Protein AF-A0A978V0F4-F1 (afdb_monomer)

Structure (mmCIF, N/CA/C/O backbone):
data_AF-A0A978V0F4-F1
#
_entry.id   AF-A0A978V0F4-F1
#
loop_
_atom_site.group_PDB
_atom_site.id
_atom_site.type_symbol
_atom_site.label_atom_id
_atom_site.label_alt_id
_atom_site.label_comp_id
_atom_site.label_asym_id
_atom_site.label_entity_id
_atom_site.label_seq_id
_atom_site.pdbx_PDB_ins_code
_atom_site.Cartn_x
_atom_site.Cartn_y
_atom_site.Cartn_z
_atom_site.occupancy
_atom_site.B_iso_or_equiv
_atom_site.auth_seq_id
_atom_site.auth_comp_id
_atom_site.auth_asym_id
_atom_site.auth_atom_id
_atom_site.pdbx_PDB_model_num
ATOM 1 N N . MET A 1 1 ? 3.018 12.630 -21.075 1.00 62.47 1 MET A N 1
ATOM 2 C CA . MET A 1 1 ? 4.232 11.814 -21.258 1.00 62.47 1 MET A CA 1
ATOM 3 C C . MET A 1 1 ? 5.358 12.749 -21.661 1.00 62.47 1 MET A C 1
ATOM 5 O O . MET A 1 1 ? 5.148 13.580 -22.540 1.00 62.47 1 MET A O 1
ATOM 9 N N . GLY A 1 2 ? 6.487 12.728 -20.956 1.00 83.62 2 GLY A N 1
ATOM 10 C CA . GLY A 1 2 ? 7.619 13.601 -21.291 1.00 83.62 2 GLY A CA 1
ATOM 11 C C . GLY A 1 2 ? 8.386 13.082 -22.512 1.00 83.62 2 GLY A C 1
ATOM 12 O O . GLY A 1 2 ? 8.436 11.874 -22.725 1.00 83.62 2 GLY A O 1
ATOM 13 N N . LYS A 1 3 ? 9.064 13.957 -23.273 1.00 86.50 3 LYS A N 1
ATOM 14 C CA . LYS A 1 3 ? 9.872 13.555 -24.453 1.00 86.50 3 LYS A CA 1
ATOM 15 C C . LYS A 1 3 ? 10.864 12.416 -24.159 1.00 86.50 3 LYS A C 1
ATOM 17 O O . LYS A 1 3 ? 11.136 11.586 -25.015 1.00 86.50 3 LYS A O 1
ATOM 22 N N . LYS A 1 4 ? 11.406 12.370 -22.939 1.00 89.19 4 LYS A N 1
ATOM 23 C CA . LYS A 1 4 ? 12.369 11.349 -22.494 1.00 89.19 4 LYS A CA 1
ATOM 24 C C . LYS A 1 4 ? 11.709 9.998 -22.179 1.00 89.19 4 LYS A C 1
ATOM 26 O O . LYS A 1 4 ? 12.290 8.949 -22.425 1.00 89.19 4 LYS A O 1
ATOM 31 N N . GLU A 1 5 ? 10.491 10.031 -21.649 1.00 85.62 5 GLU A N 1
ATOM 32 C CA . GLU A 1 5 ? 9.692 8.845 -21.322 1.00 85.62 5 GLU A CA 1
ATOM 33 C C . GLU A 1 5 ? 9.236 8.135 -22.601 1.00 85.62 5 GLU A C 1
ATOM 35 O O . GLU A 1 5 ? 9.368 6.922 -22.723 1.00 85.62 5 GLU A O 1
ATOM 40 N N . GLU A 1 6 ? 8.819 8.914 -23.600 1.00 88.50 6 GLU A N 1
ATOM 41 C CA . GLU A 1 6 ? 8.483 8.418 -24.935 1.00 88.50 6 GLU A CA 1
ATOM 42 C C . GLU A 1 6 ? 9.686 7.751 -25.618 1.00 88.50 6 GLU A C 1
ATOM 44 O O . GLU A 1 6 ? 9.569 6.643 -26.137 1.00 88.50 6 GLU A O 1
ATOM 49 N N . GLN A 1 7 ? 10.870 8.369 -25.542 1.00 93.44 7 GLN A N 1
ATOM 50 C CA . GLN A 1 7 ? 12.106 7.774 -26.062 1.00 93.44 7 GLN A CA 1
ATOM 51 C C . GLN A 1 7 ? 12.423 6.422 -25.412 1.00 93.44 7 GLN A C 1
ATOM 53 O O . GLN A 1 7 ? 12.800 5.481 -26.111 1.00 93.44 7 GLN A O 1
ATOM 58 N N . HIS A 1 8 ? 12.265 6.302 -24.091 1.00 90.81 8 HIS A N 1
ATOM 59 C CA . HIS A 1 8 ? 12.465 5.028 -23.399 1.00 90.81 8 HIS A CA 1
ATOM 60 C C . HIS A 1 8 ? 11.412 3.991 -23.794 1.00 90.81 8 HIS A C 1
ATOM 62 O O . HIS A 1 8 ? 11.765 2.832 -24.001 1.00 90.81 8 HIS A O 1
ATOM 68 N N . MET A 1 9 ? 10.147 4.396 -23.940 1.00 89.19 9 MET A N 1
ATOM 69 C CA . MET A 1 9 ? 9.064 3.504 -24.352 1.00 89.19 9 MET A CA 1
ATOM 70 C C . MET A 1 9 ? 9.313 2.927 -25.748 1.00 89.19 9 MET A C 1
ATOM 72 O O . MET A 1 9 ? 9.202 1.719 -25.929 1.00 89.19 9 MET A O 1
ATOM 76 N N . VAL A 1 10 ? 9.718 3.760 -26.711 1.00 93.06 10 VAL A N 1
ATOM 77 C CA . VAL A 1 10 ? 10.030 3.311 -28.077 1.00 93.06 10 VAL A CA 1
ATOM 78 C C . VAL A 1 10 ? 11.261 2.408 -28.089 1.00 93.06 10 VAL A C 1
ATOM 80 O O . VAL A 1 10 ? 11.214 1.319 -28.654 1.00 93.06 10 VAL A O 1
ATOM 83 N N . LYS A 1 11 ? 12.353 2.821 -27.434 1.00 95.38 11 LYS A N 1
ATOM 84 C CA . LYS A 1 11 ? 13.605 2.053 -27.427 1.00 95.38 11 LYS A CA 1
ATOM 85 C C . LYS A 1 11 ? 13.437 0.691 -26.750 1.00 95.38 11 LYS A C 1
ATOM 87 O O . LYS A 1 11 ? 13.795 -0.332 -27.324 1.00 95.38 11 LYS A O 1
ATOM 92 N N . ASN A 1 12 ? 12.905 0.674 -25.530 1.00 93.81 12 ASN A N 1
ATOM 93 C CA . ASN A 1 12 ? 12.767 -0.557 -24.756 1.00 93.81 12 ASN A CA 1
ATOM 94 C C . ASN A 1 12 ? 11.645 -1.436 -25.312 1.00 93.81 12 ASN A C 1
ATOM 96 O O . ASN A 1 12 ? 11.808 -2.650 -25.390 1.00 93.81 12 ASN A O 1
ATOM 100 N N . GLY A 1 13 ? 10.539 -0.823 -25.745 1.00 92.00 13 GLY A N 1
ATOM 101 C CA . GLY A 1 13 ? 9.435 -1.527 -26.390 1.00 92.00 13 GLY A CA 1
ATOM 102 C C . GLY A 1 13 ? 9.862 -2.212 -27.686 1.00 92.00 13 GLY A C 1
ATOM 103 O O . GLY A 1 13 ? 9.486 -3.359 -27.900 1.00 92.00 13 GLY A O 1
ATOM 104 N N . GLY A 1 14 ? 10.702 -1.559 -28.499 1.00 94.69 14 GLY A N 1
ATOM 105 C CA . GLY A 1 14 ? 11.286 -2.156 -29.702 1.00 94.69 14 GLY A CA 1
ATOM 106 C C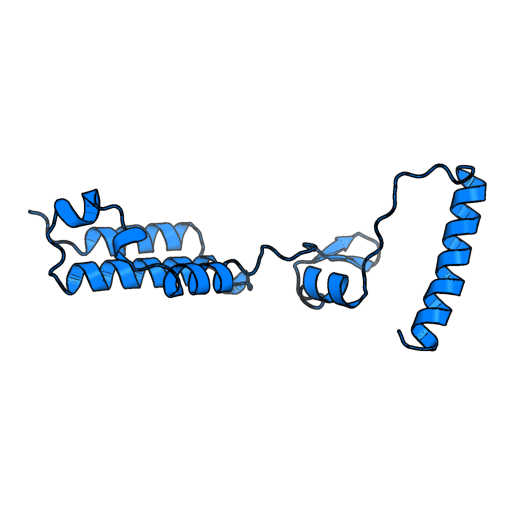 . GLY A 1 14 ? 12.102 -3.413 -29.397 1.00 94.69 14 GLY A C 1
ATOM 107 O O . GLY A 1 14 ? 11.837 -4.456 -29.983 1.00 94.69 14 GLY A O 1
ATOM 108 N N . MET A 1 15 ? 13.007 -3.350 -28.412 1.00 94.69 15 MET A N 1
ATOM 109 C CA . MET A 1 15 ? 13.820 -4.510 -28.009 1.00 94.69 15 MET A CA 1
ATOM 110 C C . MET A 1 15 ? 12.964 -5.696 -27.541 1.00 94.69 15 MET A C 1
ATOM 112 O O . MET A 1 15 ? 13.204 -6.831 -27.940 1.00 94.69 15 MET A O 1
ATOM 116 N N . VAL A 1 16 ? 11.946 -5.442 -26.711 1.00 91.44 16 VAL A N 1
ATOM 117 C CA . VAL A 1 16 ? 11.040 -6.502 -26.235 1.00 91.44 16 VAL A CA 1
ATOM 118 C C . VAL A 1 16 ? 10.234 -7.092 -27.392 1.00 91.44 16 VAL A C 1
ATOM 120 O O . VAL A 1 16 ? 10.049 -8.304 -27.459 1.00 91.44 16 VAL A O 1
ATOM 123 N N . LEU A 1 17 ? 9.759 -6.250 -28.311 1.00 92.06 17 LEU A N 1
ATOM 124 C CA . LEU A 1 17 ? 8.973 -6.696 -29.456 1.00 92.06 17 LEU A CA 1
ATOM 125 C C . LEU A 1 17 ? 9.796 -7.565 -30.416 1.00 92.06 17 LEU A C 1
ATOM 127 O O . LEU A 1 17 ? 9.302 -8.602 -30.855 1.00 92.06 17 LEU A O 1
ATOM 131 N N . GLU A 1 18 ? 11.035 -7.170 -30.715 1.00 94.19 18 GLU A N 1
ATOM 132 C CA . GLU A 1 18 ? 11.961 -7.950 -31.545 1.00 94.19 18 GLU A CA 1
ATOM 133 C C . GLU A 1 18 ? 12.189 -9.349 -30.960 1.00 94.19 18 GLU A C 1
ATOM 135 O O . GLU A 1 18 ? 12.070 -10.342 -31.680 1.00 94.19 18 GLU A O 1
ATOM 140 N N . GLU A 1 19 ? 12.414 -9.444 -29.647 1.00 93.31 19 GLU A N 1
ATOM 141 C CA . GLU A 1 19 ? 12.640 -10.724 -28.972 1.00 93.31 19 GLU A CA 1
ATOM 142 C C . GLU A 1 19 ? 11.377 -11.599 -28.906 1.00 93.31 19 GLU A C 1
ATOM 144 O O . GLU A 1 19 ? 11.433 -12.815 -29.082 1.00 93.31 19 GLU A O 1
ATOM 149 N N . LEU A 1 20 ? 10.196 -11.008 -28.706 1.00 89.88 20 LEU A N 1
ATOM 150 C CA . LEU A 1 20 ? 8.933 -11.757 -28.737 1.00 89.88 20 LEU A CA 1
ATOM 151 C C . LEU A 1 20 ? 8.638 -12.336 -30.128 1.00 89.88 20 LEU A C 1
ATOM 153 O O . LEU A 1 20 ? 8.061 -13.423 -30.252 1.00 89.88 20 LEU A O 1
ATOM 157 N N . ILE A 1 21 ? 9.021 -11.618 -31.186 1.00 91.38 21 ILE A N 1
ATOM 158 C CA . ILE A 1 21 ? 8.901 -12.106 -32.560 1.00 91.38 21 ILE A CA 1
ATOM 159 C C . ILE A 1 21 ? 9.919 -13.222 -32.812 1.00 91.38 21 ILE A C 1
ATOM 161 O O . ILE A 1 21 ? 9.525 -14.260 -33.344 1.00 91.38 21 ILE A O 1
ATOM 165 N N . SER A 1 22 ? 11.179 -13.044 -32.399 1.00 92.88 22 SER A N 1
ATOM 166 C CA . SER A 1 22 ? 12.257 -14.020 -32.621 1.00 92.88 22 SER A CA 1
ATOM 167 C C . SER A 1 22 ? 12.013 -15.351 -31.896 1.00 92.88 22 SER A C 1
ATOM 169 O O . SER A 1 22 ? 12.246 -16.416 -32.467 1.00 92.88 22 SER A O 1
ATOM 171 N N . THR A 1 23 ? 11.509 -15.303 -30.660 1.00 86.94 23 THR A N 1
ATOM 172 C CA . THR A 1 23 ? 11.339 -16.485 -29.798 1.00 86.94 23 THR A CA 1
ATOM 173 C C . THR A 1 23 ? 9.992 -17.183 -29.968 1.00 86.94 23 THR A C 1
ATOM 175 O O . THR A 1 23 ? 9.903 -18.398 -29.790 1.00 86.94 23 THR A O 1
ATOM 178 N N . GLY A 1 24 ? 8.934 -16.435 -30.298 1.00 76.94 24 GLY A N 1
ATOM 179 C CA . GLY A 1 24 ? 7.554 -16.922 -30.215 1.00 76.94 24 GLY A CA 1
ATOM 180 C C . GLY A 1 24 ? 6.663 -16.573 -31.403 1.00 76.94 24 GLY A C 1
ATOM 181 O O . GLY A 1 24 ? 5.445 -16.734 -31.304 1.00 76.94 24 GLY A O 1
ATOM 182 N N . ASN A 1 25 ? 7.214 -16.063 -32.512 1.00 83.56 25 ASN A N 1
ATOM 183 C CA . ASN A 1 25 ? 6.440 -15.537 -33.646 1.00 83.56 25 ASN A CA 1
ATOM 184 C C . ASN A 1 25 ? 5.372 -14.510 -33.215 1.00 83.56 25 ASN A C 1
ATOM 186 O O . ASN A 1 25 ? 4.282 -14.448 -33.787 1.00 83.56 25 ASN A O 1
ATOM 190 N N . GLY A 1 26 ? 5.640 -13.750 -32.149 1.00 76.56 26 GLY A N 1
ATOM 191 C CA . GLY A 1 26 ? 4.703 -12.768 -31.604 1.00 76.56 26 GLY A CA 1
ATOM 192 C C . GLY A 1 26 ? 3.472 -13.367 -30.912 1.00 76.56 26 GLY A C 1
ATOM 193 O O . GLY A 1 26 ? 2.573 -12.623 -30.523 1.00 76.56 26 GLY A O 1
ATOM 194 N N . ARG A 1 27 ? 3.405 -14.691 -30.717 1.00 84.06 27 ARG A N 1
ATOM 195 C CA . ARG A 1 27 ? 2.34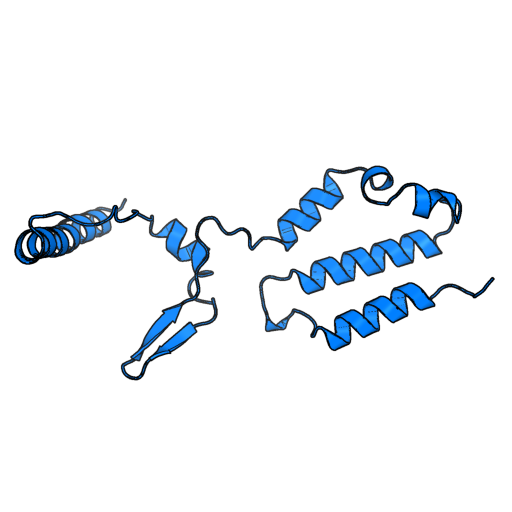1 -15.331 -29.934 1.00 84.06 27 ARG A CA 1
ATOM 196 C C . ARG A 1 27 ? 2.697 -15.279 -28.453 1.00 84.06 27 ARG A C 1
ATOM 198 O O . ARG A 1 27 ? 3.412 -16.133 -27.943 1.00 84.06 27 ARG A O 1
ATOM 205 N N . CYS A 1 28 ? 2.165 -14.278 -27.764 1.00 79.69 28 CYS A N 1
ATOM 206 C CA . CYS A 1 28 ? 2.260 -14.145 -26.316 1.00 79.69 28 CYS A CA 1
ATOM 207 C C . CYS A 1 28 ? 0.868 -13.979 -25.698 1.00 79.69 28 CYS A C 1
ATOM 209 O O . CYS A 1 28 ? -0.094 -13.599 -26.369 1.00 79.69 28 CYS A O 1
ATOM 211 N N . ASN A 1 29 ? 0.762 -14.280 -24.404 1.00 82.88 29 ASN A N 1
ATOM 212 C CA . ASN A 1 29 ? -0.418 -13.897 -23.636 1.00 82.88 29 ASN A CA 1
ATOM 213 C C . ASN A 1 29 ? -0.515 -12.364 -23.603 1.00 82.88 29 ASN A C 1
ATOM 215 O O . ASN A 1 29 ? 0.530 -11.710 -23.576 1.00 82.88 29 ASN A O 1
ATOM 219 N N . PRO A 1 30 ? -1.727 -11.779 -23.567 1.00 83.62 30 PRO A N 1
ATOM 220 C CA . PRO A 1 30 ? -1.884 -10.333 -23.474 1.00 83.62 30 PRO A CA 1
ATOM 221 C C . PRO A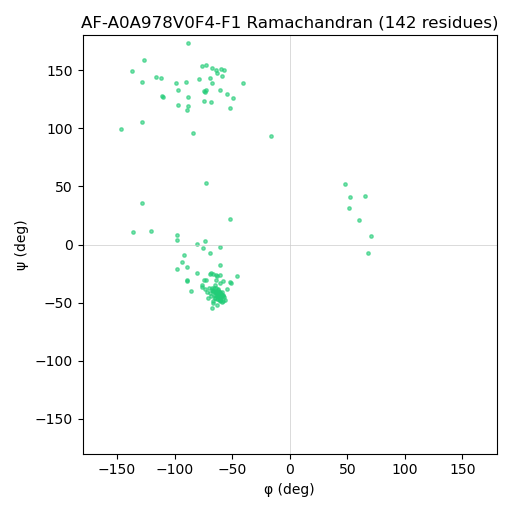 1 30 ? -1.064 -9.752 -22.314 1.00 83.62 30 PRO A C 1
ATOM 223 O O . PRO A 1 30 ? -1.297 -10.093 -21.153 1.00 83.62 30 PRO A O 1
ATOM 226 N N . ILE A 1 31 ? -0.101 -8.883 -22.633 1.00 85.62 31 ILE A N 1
ATOM 227 C CA . ILE A 1 31 ? 0.719 -8.192 -21.636 1.00 85.62 31 ILE A CA 1
ATOM 228 C C . ILE A 1 31 ? -0.001 -6.890 -21.267 1.00 85.62 31 ILE A C 1
ATOM 230 O O . ILE A 1 31 ? -0.169 -6.025 -22.133 1.00 85.62 31 ILE A O 1
ATOM 234 N N . PRO A 1 32 ? -0.453 -6.725 -20.014 1.00 86.75 32 PRO A N 1
ATOM 235 C CA . PRO A 1 32 ? -1.101 -5.493 -19.595 1.00 86.75 32 PRO A CA 1
ATOM 236 C C . PRO A 1 32 ? -0.097 -4.337 -19.584 1.00 86.75 32 PRO A C 1
ATOM 238 O O . PRO A 1 32 ? 1.039 -4.484 -19.131 1.00 86.75 32 PRO A O 1
ATOM 241 N N . ASN A 1 33 ? -0.534 -3.171 -20.059 1.00 87.44 33 ASN A N 1
ATOM 242 C CA . ASN A 1 33 ? 0.213 -1.933 -19.890 1.00 87.44 33 ASN A CA 1
ATOM 243 C C . ASN A 1 33 ? -0.210 -1.248 -18.582 1.00 87.44 33 ASN A C 1
ATOM 245 O O . ASN A 1 33 ? -1.385 -1.230 -18.218 1.00 87.44 33 ASN A O 1
ATOM 249 N N . PHE A 1 34 ? 0.764 -0.697 -17.863 1.00 89.12 34 PHE A N 1
ATOM 250 C CA . PHE A 1 34 ? 0.535 0.096 -16.660 1.00 89.12 34 PHE A CA 1
ATOM 251 C C . PHE A 1 34 ? 1.282 1.416 -16.795 1.00 89.12 34 PHE A C 1
ATOM 253 O O . PHE A 1 34 ? 2.413 1.456 -17.279 1.00 89.12 34 PHE A O 1
ATOM 260 N N . SER A 1 35 ? 0.660 2.506 -16.353 1.00 87.88 35 SER A N 1
ATOM 261 C CA . SER A 1 35 ? 1.342 3.796 -16.260 1.00 87.88 35 SER A CA 1
ATOM 262 C C . SER A 1 35 ? 2.347 3.810 -15.105 1.00 87.88 35 SER A C 1
ATOM 264 O O . SER A 1 35 ? 2.166 3.123 -14.097 1.00 87.88 35 SER A O 1
ATOM 266 N N . ALA A 1 36 ? 3.370 4.664 -15.204 1.00 88.81 36 ALA A N 1
ATOM 267 C CA . ALA A 1 36 ? 4.324 4.876 -14.114 1.00 88.81 36 ALA A CA 1
ATOM 268 C C . ALA A 1 36 ? 3.621 5.268 -12.802 1.00 88.81 36 ALA A C 1
ATOM 270 O O . ALA A 1 36 ? 3.985 4.779 -11.736 1.00 88.81 36 ALA A O 1
ATOM 271 N N . LYS A 1 37 ? 2.563 6.086 -12.892 1.00 88.25 37 LYS A N 1
ATOM 272 C CA . LYS A 1 37 ? 1.731 6.479 -11.748 1.00 88.25 37 LYS A CA 1
ATOM 273 C C . LYS A 1 37 ? 1.060 5.272 -11.087 1.00 88.25 37 LYS A C 1
ATOM 275 O O . LYS A 1 37 ? 1.164 5.124 -9.877 1.00 88.25 37 LYS A O 1
ATOM 280 N N . GLN A 1 38 ? 0.434 4.390 -11.871 1.00 88.81 38 GLN A N 1
ATOM 281 C CA . GLN A 1 38 ? -0.212 3.187 -11.332 1.00 88.81 38 GLN A CA 1
ATOM 282 C C . GLN A 1 38 ? 0.782 2.271 -10.619 1.00 88.81 38 GLN A C 1
ATOM 284 O O . GLN A 1 38 ? 0.463 1.736 -9.564 1.00 88.81 38 GLN A O 1
ATOM 289 N N . LEU A 1 39 ? 1.984 2.094 -11.173 1.00 89.81 39 LEU A N 1
ATOM 290 C CA . LEU A 1 39 ? 3.020 1.274 -10.541 1.00 89.81 39 LEU A CA 1
ATOM 291 C C . LEU A 1 39 ? 3.543 1.913 -9.249 1.00 89.81 39 LEU A C 1
ATOM 293 O O . LEU A 1 39 ? 3.757 1.211 -8.261 1.00 89.81 39 LEU A O 1
ATOM 297 N N . LEU A 1 40 ? 3.708 3.238 -9.235 1.00 88.31 40 LEU A N 1
ATOM 298 C CA . LEU A 1 40 ? 4.136 3.981 -8.053 1.00 88.31 40 LEU A CA 1
ATOM 299 C C . LEU A 1 40 ? 3.114 3.865 -6.917 1.00 88.31 40 LEU A C 1
ATOM 301 O O . LEU A 1 40 ? 3.476 3.557 -5.787 1.00 88.31 40 LEU A O 1
ATOM 305 N N . GLU A 1 41 ? 1.832 4.052 -7.226 1.00 85.38 41 GLU A N 1
ATOM 306 C CA . GLU A 1 41 ? 0.737 3.907 -6.263 1.00 85.38 41 GLU A CA 1
ATOM 307 C C . GLU A 1 41 ? 0.615 2.460 -5.772 1.00 85.38 41 GLU A C 1
ATOM 309 O O . GLU A 1 41 ? 0.553 2.213 -4.570 1.00 85.38 41 GLU A O 1
ATOM 314 N N . ALA A 1 42 ? 0.653 1.488 -6.688 1.00 85.00 42 ALA A N 1
ATOM 315 C CA . ALA A 1 42 ? 0.510 0.073 -6.355 1.00 85.00 42 ALA A CA 1
ATOM 316 C C . ALA A 1 42 ? 1.631 -0.454 -5.447 1.00 85.00 42 ALA A C 1
ATOM 318 O O . ALA A 1 42 ? 1.403 -1.411 -4.711 1.00 85.00 42 ALA A O 1
ATOM 319 N N . THR A 1 43 ? 2.821 0.148 -5.507 1.00 86.25 43 THR A N 1
ATOM 320 C CA . THR A 1 43 ? 4.004 -0.220 -4.706 1.00 86.25 43 THR A CA 1
ATOM 321 C C . THR A 1 43 ? 4.194 0.658 -3.469 1.00 86.25 43 THR A C 1
ATOM 323 O O . THR A 1 43 ? 5.245 0.583 -2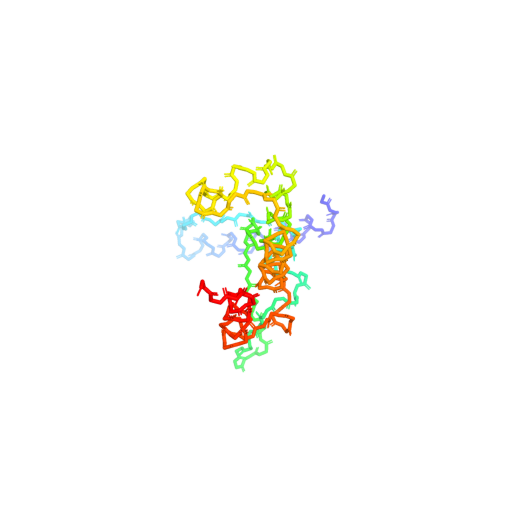.823 1.00 86.25 43 THR A O 1
ATOM 326 N N . ASN A 1 44 ? 3.216 1.516 -3.152 1.00 83.94 44 ASN A N 1
ATOM 327 C CA . ASN A 1 44 ? 3.322 2.524 -2.100 1.00 83.94 44 ASN A CA 1
ATOM 328 C C . ASN A 1 44 ? 4.633 3.325 -2.204 1.00 83.94 44 ASN A C 1
ATOM 330 O O . ASN A 1 44 ? 5.428 3.367 -1.267 1.00 83.94 44 ASN A O 1
ATOM 334 N N . ASN A 1 45 ? 4.915 3.877 -3.386 1.00 86.31 45 ASN A N 1
ATOM 335 C CA . ASN A 1 45 ? 6.153 4.599 -3.678 1.00 86.31 45 ASN A CA 1
ATOM 336 C C . ASN A 1 45 ? 7.419 3.786 -3.321 1.00 86.31 45 ASN A C 1
ATOM 338 O O . ASN A 1 45 ? 8.376 4.310 -2.758 1.00 86.31 45 ASN A O 1
ATOM 342 N N . PHE A 1 46 ? 7.402 2.482 -3.621 1.00 86.44 46 PHE A N 1
ATOM 343 C CA . PHE A 1 46 ? 8.451 1.513 -3.273 1.00 86.44 46 PHE A CA 1
ATOM 344 C C . PHE A 1 46 ? 8.722 1.345 -1.764 1.00 86.44 46 PHE A C 1
ATOM 346 O O . PHE A 1 46 ? 9.782 0.852 -1.378 1.00 86.44 46 PHE A O 1
ATOM 353 N N . HIS A 1 47 ? 7.771 1.709 -0.900 1.00 81.38 47 HIS A N 1
ATOM 354 C CA . HIS A 1 47 ? 7.810 1.402 0.534 1.00 81.38 47 HIS A CA 1
ATOM 355 C C . HIS A 1 47 ? 7.096 0.089 0.887 1.00 81.38 47 HIS A C 1
ATOM 357 O O . HIS A 1 47 ? 7.194 -0.366 2.026 1.00 81.38 47 HIS A O 1
ATOM 363 N N . SER A 1 48 ? 6.379 -0.539 -0.054 1.00 78.19 48 SER A N 1
ATOM 364 C CA . SER A 1 48 ? 5.782 -1.859 0.176 1.00 78.19 48 SER A CA 1
ATOM 365 C C . SER A 1 48 ? 6.839 -2.903 0.562 1.00 78.19 48 SER A C 1
ATOM 367 O O . SER A 1 48 ? 7.979 -2.813 0.097 1.00 78.19 48 SER A O 1
ATOM 369 N N . PRO A 1 49 ? 6.472 -3.930 1.360 1.00 80.06 49 PRO A N 1
ATOM 370 C CA . PRO A 1 49 ? 7.387 -5.003 1.718 1.00 80.06 49 PRO A CA 1
ATOM 371 C C . PRO A 1 49 ? 8.087 -5.562 0.483 1.00 80.06 49 PRO A C 1
ATOM 373 O O . PRO A 1 49 ? 7.435 -5.952 -0.494 1.00 80.06 49 PRO A O 1
ATOM 376 N N . SER A 1 50 ? 9.416 -5.581 0.545 1.00 82.81 50 SER A N 1
ATOM 377 C CA . SER A 1 50 ? 10.259 -6.107 -0.516 1.00 82.81 50 SER A CA 1
ATOM 378 C C . SER A 1 50 ? 11.040 -7.314 -0.034 1.00 82.81 50 SER A C 1
ATOM 380 O O . SER A 1 50 ? 11.508 -7.324 1.105 1.00 82.81 50 SER A O 1
ATOM 382 N N . PHE A 1 51 ? 11.249 -8.287 -0.910 1.00 80.31 51 PHE A N 1
ATOM 383 C CA . PHE A 1 51 ? 12.204 -9.363 -0.679 1.00 80.31 51 PHE A CA 1
ATOM 384 C C . PHE A 1 51 ? 13.372 -9.230 -1.652 1.00 80.31 51 PHE A C 1
ATOM 386 O O . PHE A 1 51 ? 13.209 -8.807 -2.797 1.00 80.31 51 PHE A O 1
ATOM 393 N N . THR A 1 52 ? 14.565 -9.558 -1.173 1.00 79.19 52 THR A N 1
ATOM 394 C CA . THR A 1 52 ? 15.775 -9.604 -1.987 1.00 79.19 52 THR A CA 1
ATOM 395 C C . THR A 1 52 ? 16.017 -11.041 -2.419 1.00 79.19 52 THR A C 1
ATOM 397 O O . THR A 1 52 ? 15.937 -11.972 -1.615 1.00 79.19 52 THR A O 1
ATOM 400 N N . THR A 1 53 ? 16.305 -11.242 -3.699 1.00 72.12 53 THR A N 1
ATOM 401 C CA . THR A 1 53 ? 16.857 -12.512 -4.176 1.00 72.12 53 THR A CA 1
ATOM 402 C C . THR A 1 53 ? 18.385 -12.457 -4.087 1.00 72.12 53 THR A C 1
ATOM 404 O O . THR A 1 53 ? 18.980 -11.426 -3.771 1.00 72.12 53 THR A O 1
ATOM 407 N N . ARG A 1 54 ? 19.053 -13.583 -4.354 1.00 70.38 54 ARG A N 1
ATOM 408 C CA . ARG A 1 54 ? 20.512 -13.759 -4.224 1.00 70.38 54 ARG A CA 1
ATOM 409 C C . ARG A 1 54 ? 21.355 -12.822 -5.127 1.00 70.38 54 ARG A C 1
ATOM 411 O O . ARG A 1 54 ? 22.575 -12.892 -5.052 1.00 70.38 54 ARG A O 1
ATOM 418 N N . GLY A 1 55 ? 20.728 -11.980 -5.959 1.00 65.38 55 GLY A N 1
ATOM 419 C CA . GLY A 1 55 ? 21.356 -11.135 -6.984 1.00 65.38 55 GLY A CA 1
ATOM 420 C C . GLY A 1 55 ? 20.969 -9.650 -6.946 1.00 65.38 55 GLY A C 1
ATOM 421 O O . GLY A 1 55 ? 20.842 -9.048 -8.000 1.00 65.38 55 GLY A O 1
ATOM 422 N N . GLU A 1 56 ? 20.762 -9.061 -5.762 1.00 70.69 56 GLU A N 1
ATOM 423 C CA . GLU A 1 56 ? 20.523 -7.609 -5.547 1.00 70.69 56 GLU A CA 1
ATOM 424 C C . GLU A 1 56 ? 19.195 -7.032 -6.085 1.00 70.69 56 GLU A C 1
ATOM 426 O O . GLU A 1 56 ? 18.826 -5.904 -5.749 1.00 70.69 56 GLU A O 1
ATOM 431 N N . GLU A 1 57 ? 18.416 -7.806 -6.836 1.00 79.88 57 GLU A N 1
ATOM 432 C CA . GLU A 1 57 ? 17.085 -7.409 -7.296 1.00 79.88 57 GLU A CA 1
ATOM 433 C C . GLU A 1 57 ? 16.090 -7.331 -6.126 1.00 79.88 57 GLU A C 1
ATOM 435 O O . GLU A 1 57 ? 15.854 -8.308 -5.403 1.00 79.88 57 GLU A O 1
ATOM 440 N N . LYS A 1 58 ? 15.475 -6.154 -5.945 1.00 84.62 58 LYS A N 1
ATOM 441 C CA . LYS A 1 58 ? 14.378 -5.952 -4.990 1.00 84.62 58 LYS A CA 1
ATOM 442 C C . LYS A 1 58 ? 13.046 -6.262 -5.652 1.00 84.62 58 LYS A C 1
ATOM 444 O O . LYS A 1 58 ? 12.627 -5.574 -6.580 1.00 84.62 58 LYS A O 1
ATOM 449 N N . TRP A 1 59 ? 12.350 -7.246 -5.109 1.00 86.12 59 TRP A N 1
ATOM 450 C CA . TRP A 1 59 ? 10.997 -7.589 -5.514 1.00 86.12 59 TRP A CA 1
ATOM 451 C C . TRP A 1 59 ? 10.003 -6.930 -4.575 1.00 86.12 59 TRP A C 1
ATOM 453 O O . TRP A 1 59 ? 10.024 -7.201 -3.377 1.00 86.12 59 TRP A O 1
ATOM 463 N N . PHE A 1 60 ? 9.131 -6.078 -5.110 1.00 85.69 60 PHE A N 1
ATOM 464 C CA . PHE A 1 60 ? 8.104 -5.384 -4.336 1.00 85.69 60 PHE A CA 1
ATOM 465 C C . PHE A 1 60 ? 6.762 -6.090 -4.461 1.00 85.69 60 PHE A C 1
ATOM 467 O O . PHE A 1 60 ? 6.349 -6.493 -5.550 1.00 85.69 60 PHE A O 1
ATOM 474 N N . LYS A 1 61 ? 6.041 -6.187 -3.345 1.00 85.06 61 LYS A N 1
ATOM 475 C CA . LYS A 1 61 ? 4.621 -6.533 -3.376 1.00 85.06 61 LYS A CA 1
ATOM 476 C C . LYS A 1 61 ? 3.821 -5.324 -3.871 1.00 85.06 61 LYS A C 1
ATOM 478 O O . LYS A 1 61 ? 4.024 -4.229 -3.359 1.00 85.06 61 LYS A O 1
ATOM 483 N N . ALA A 1 62 ? 2.917 -5.521 -4.831 1.00 82.75 62 ALA A N 1
ATOM 484 C CA . ALA A 1 62 ? 2.107 -4.445 -5.400 1.00 82.75 62 ALA A CA 1
ATOM 485 C C . ALA A 1 62 ? 0.638 -4.851 -5.584 1.00 82.75 62 ALA A C 1
ATOM 487 O O . ALA A 1 62 ? 0.348 -6.015 -5.863 1.00 82.75 62 ALA A O 1
ATOM 488 N N . PHE A 1 63 ? -0.277 -3.885 -5.474 1.00 81.12 63 PHE A N 1
ATOM 489 C CA . PHE A 1 63 ? -1.707 -4.067 -5.747 1.00 81.12 63 PHE A CA 1
ATOM 490 C C . PHE A 1 63 ? -2.205 -3.002 -6.727 1.00 81.12 63 PHE A C 1
ATOM 492 O O . PHE A 1 63 ? -2.386 -1.838 -6.373 1.00 81.12 63 PHE A O 1
ATOM 499 N N . VAL A 1 64 ? -2.431 -3.400 -7.980 1.00 72.94 64 VAL A N 1
ATOM 500 C CA . VAL A 1 64 ? -2.980 -2.502 -9.004 1.00 72.94 64 VAL A CA 1
ATOM 501 C C . VAL A 1 64 ? -4.464 -2.259 -8.711 1.00 72.94 64 VAL A C 1
ATOM 503 O O . VAL A 1 64 ? -5.199 -3.209 -8.453 1.00 72.94 64 VAL A O 1
ATOM 506 N N . ASN A 1 65 ? -4.897 -0.994 -8.755 1.00 61.91 65 ASN A N 1
ATOM 507 C CA . ASN A 1 65 ? -6.221 -0.529 -8.303 1.00 61.91 65 ASN A CA 1
ATOM 508 C C . ASN A 1 65 ? -6.440 -0.691 -6.796 1.00 61.91 65 ASN A C 1
ATOM 510 O O . ASN A 1 65 ? -7.508 -1.134 -6.377 1.00 61.91 65 ASN A O 1
ATOM 514 N N . ASN A 1 66 ? -5.396 -0.361 -6.025 1.00 49.22 66 ASN A N 1
ATOM 515 C CA . ASN A 1 66 ? -5.298 -0.421 -4.571 1.00 49.22 66 ASN A CA 1
ATOM 516 C C . ASN A 1 66 ? -6.656 -0.553 -3.847 1.00 49.22 66 ASN A C 1
ATOM 518 O O . ASN A 1 66 ? -7.281 0.451 -3.505 1.00 49.22 66 ASN A O 1
ATOM 522 N N . PRO A 1 67 ? -7.109 -1.782 -3.539 1.00 50.56 67 PRO A N 1
ATOM 523 C CA . PRO A 1 67 ? -8.170 -1.967 -2.567 1.00 50.56 67 PRO A CA 1
ATOM 524 C C . PRO A 1 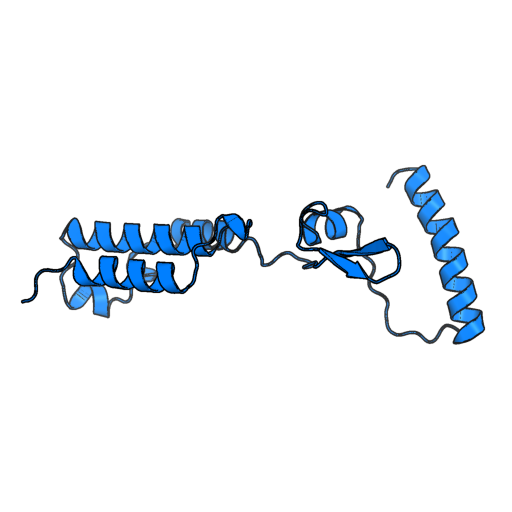67 ? -7.669 -1.631 -1.155 1.00 50.56 67 PRO A C 1
ATOM 526 O O . PRO A 1 67 ? -8.445 -1.675 -0.216 1.00 50.56 67 PRO A O 1
ATOM 529 N N . CYS A 1 68 ? -6.379 -1.374 -0.937 1.00 49.38 68 CYS A N 1
ATOM 530 C CA . CYS A 1 68 ? -5.823 -1.315 0.408 1.00 49.38 68 CYS A CA 1
ATOM 531 C C . CYS A 1 68 ? -6.066 0.004 1.136 1.00 49.38 68 CYS A C 1
ATOM 533 O O . CYS A 1 68 ? -5.757 0.031 2.319 1.00 49.38 68 CYS A O 1
ATOM 535 N N . ASP A 1 69 ? -6.744 0.997 0.542 1.00 58.69 69 ASP A N 1
ATOM 536 C CA . ASP A 1 69 ? -7.359 2.078 1.328 1.00 58.69 69 ASP A CA 1
ATOM 537 C C . ASP A 1 69 ? -8.602 1.561 2.085 1.00 58.69 69 ASP A C 1
ATOM 539 O O . ASP A 1 69 ? -9.730 2.032 1.957 1.00 58.69 69 ASP A O 1
ATOM 543 N N . MET A 1 70 ? -8.417 0.476 2.836 1.00 61.75 70 MET A N 1
ATOM 544 C CA . MET A 1 70 ? -9.413 -0.087 3.737 1.00 61.75 70 MET A CA 1
ATOM 545 C C . MET A 1 70 ? -9.776 0.951 4.796 1.00 61.75 70 MET A C 1
ATOM 547 O O . MET A 1 70 ? -10.936 1.016 5.188 1.00 61.75 70 MET A O 1
ATOM 551 N N . GLN A 1 71 ? -8.814 1.786 5.200 1.00 64.94 71 GLN A N 1
ATOM 552 C CA . GLN A 1 71 ? -9.027 2.856 6.161 1.00 64.94 71 GLN A CA 1
ATOM 553 C C . GLN A 1 71 ? -9.942 3.950 5.597 1.00 64.94 71 GLN A C 1
ATOM 555 O O . GLN A 1 71 ? -10.981 4.222 6.194 1.00 64.94 71 GLN A O 1
ATOM 560 N N . GLY A 1 72 ? -9.627 4.526 4.437 1.00 66.62 72 GLY A N 1
ATOM 561 C CA . GLY A 1 72 ? -10.463 5.529 3.780 1.00 66.62 72 GLY A CA 1
ATOM 562 C C . GLY A 1 72 ? -11.833 4.981 3.401 1.00 66.62 72 GLY A C 1
ATOM 563 O O . GLY A 1 72 ? -12.839 5.640 3.643 1.00 66.62 72 GLY A O 1
ATOM 564 N N . ARG A 1 73 ? -11.919 3.726 2.940 1.00 68.31 73 ARG A N 1
ATOM 565 C CA . ARG A 1 73 ? -13.213 3.072 2.675 1.00 68.31 73 ARG A CA 1
ATOM 566 C C . ARG A 1 73 ? -14.036 2.835 3.937 1.00 68.31 73 ARG A C 1
ATOM 568 O O . ARG A 1 73 ? -15.253 2.984 3.875 1.00 68.31 73 ARG A O 1
ATOM 575 N N . LEU A 1 74 ? -13.409 2.488 5.062 1.00 70.38 74 LEU A N 1
ATOM 576 C CA . LEU A 1 74 ? -14.101 2.327 6.341 1.00 70.38 74 LEU A CA 1
ATOM 577 C C . LEU A 1 74 ? -14.605 3.676 6.868 1.00 70.38 74 LEU A C 1
ATOM 579 O O . LEU A 1 74 ? -15.760 3.769 7.275 1.00 70.38 74 LEU A O 1
ATOM 583 N N . VAL A 1 75 ? -13.779 4.726 6.799 1.00 74.31 75 VAL A N 1
ATOM 584 C CA . VAL A 1 75 ? -14.169 6.099 7.167 1.00 74.31 75 VAL A CA 1
ATOM 585 C C . VAL A 1 75 ? -15.327 6.585 6.296 1.00 74.31 75 VAL A C 1
ATOM 587 O O . VAL A 1 75 ? -16.331 7.057 6.821 1.00 74.31 75 VAL A O 1
ATOM 590 N N . ASP A 1 76 ? -15.232 6.405 4.980 1.00 76.94 76 ASP A N 1
ATOM 591 C CA . ASP A 1 76 ? -16.284 6.762 4.030 1.00 76.94 76 ASP A CA 1
ATOM 592 C C . ASP A 1 76 ? -17.581 5.990 4.277 1.00 76.94 76 ASP A C 1
ATOM 594 O O . ASP A 1 76 ? -18.663 6.572 4.220 1.00 76.94 76 ASP A O 1
ATOM 598 N N . PHE A 1 77 ? -17.489 4.681 4.524 1.00 72.50 77 PHE A N 1
ATOM 599 C CA . PHE A 1 77 ? -18.643 3.828 4.802 1.00 72.50 77 PHE A CA 1
ATOM 600 C C . PHE A 1 77 ? -19.387 4.306 6.051 1.00 72.50 77 PHE A C 1
ATOM 602 O O . PHE A 1 77 ? -20.604 4.483 6.015 1.00 72.50 77 PHE A O 1
ATOM 609 N N . VAL A 1 78 ? -18.643 4.590 7.119 1.00 72.12 78 VAL A N 1
ATOM 610 C CA . VAL A 1 78 ? -19.175 5.081 8.395 1.00 72.12 78 VAL A CA 1
ATOM 611 C C . VAL A 1 78 ? -19.751 6.492 8.263 1.00 72.12 78 VAL A C 1
ATOM 613 O O . VAL A 1 78 ? -20.781 6.791 8.856 1.00 72.12 78 VAL A O 1
ATOM 616 N N . ALA A 1 79 ? -19.126 7.364 7.469 1.00 72.44 79 ALA A N 1
ATOM 617 C CA . ALA A 1 79 ? -19.606 8.728 7.255 1.00 72.44 79 ALA A CA 1
ATOM 618 C C . ALA A 1 79 ? -20.865 8.796 6.370 1.00 72.44 79 ALA A C 1
ATOM 620 O O . ALA A 1 79 ? -21.674 9.711 6.520 1.00 72.44 79 ALA A O 1
ATOM 621 N N . LYS A 1 80 ? -21.029 7.856 5.428 1.00 78.88 80 LYS A N 1
ATOM 622 C CA . LYS A 1 80 ? -22.126 7.854 4.439 1.00 78.88 80 LYS A CA 1
ATOM 623 C C . LYS A 1 80 ? -23.387 7.132 4.910 1.00 78.88 80 LYS A C 1
ATOM 625 O O . LYS A 1 80 ? -24.444 7.343 4.316 1.00 78.88 80 LYS A O 1
ATOM 630 N N . LYS A 1 81 ? -23.293 6.264 5.918 1.00 71.88 81 LYS A N 1
ATOM 631 C CA . LYS A 1 81 ? -24.416 5.451 6.397 1.00 71.88 81 LYS A CA 1
ATOM 632 C C . LYS A 1 81 ? -24.859 5.913 7.787 1.00 71.88 81 LYS A C 1
ATOM 634 O O . LYS A 1 81 ? -24.016 6.009 8.677 1.00 71.88 81 LYS A O 1
ATOM 639 N N . PRO A 1 82 ? -26.157 6.202 8.007 1.00 64.06 82 PRO A N 1
ATOM 640 C CA . PRO A 1 82 ? -26.648 6.446 9.355 1.00 64.06 82 PRO A CA 1
ATOM 641 C C . PRO A 1 82 ? -26.407 5.190 10.200 1.00 64.06 82 PRO A C 1
ATOM 643 O O . PRO A 1 82 ? -26.697 4.078 9.770 1.00 64.06 82 PRO A O 1
ATOM 646 N N . TRP A 1 83 ? -25.861 5.366 11.402 1.00 61.38 83 TRP A N 1
ATOM 647 C CA . TRP A 1 83 ? -25.418 4.281 12.290 1.00 61.38 83 TRP A CA 1
ATOM 648 C C . TRP A 1 83 ? -26.468 3.198 12.547 1.00 61.38 83 TRP A C 1
ATOM 650 O O . TRP A 1 83 ? -26.131 2.024 12.669 1.00 61.38 83 TRP A O 1
ATOM 660 N N . ASN A 1 84 ? -27.732 3.602 12.559 1.00 62.88 84 ASN A N 1
ATOM 661 C CA . ASN A 1 84 ? -28.920 2.772 12.733 1.00 62.88 84 ASN A CA 1
ATOM 662 C C . ASN A 1 84 ? -29.068 1.705 11.626 1.00 62.88 84 ASN A C 1
ATOM 664 O O . ASN A 1 84 ? -29.844 0.774 11.779 1.00 62.88 84 ASN A O 1
ATOM 668 N N . GLU A 1 85 ? -28.370 1.879 10.499 1.00 68.62 85 GLU A N 1
ATOM 669 C CA . GLU A 1 85 ? -28.314 0.953 9.362 1.00 68.62 85 GLU A CA 1
ATOM 670 C C . GLU A 1 85 ? -27.059 0.056 9.404 1.00 68.62 85 GLU A C 1
ATOM 672 O O . GLU A 1 85 ? -27.026 -0.996 8.773 1.00 68.62 85 GLU A O 1
ATOM 677 N N . ILE A 1 86 ? -26.010 0.476 10.126 1.00 68.06 86 ILE A N 1
ATOM 678 C CA . ILE A 1 86 ? -24.746 -0.269 10.270 1.00 68.06 86 ILE A CA 1
ATOM 679 C C . ILE A 1 86 ? -24.845 -1.290 11.410 1.00 68.06 86 ILE A C 1
ATOM 681 O O . ILE A 1 86 ? -24.309 -2.392 11.304 1.00 68.06 86 ILE A O 1
ATOM 685 N N . VAL A 1 87 ? -25.481 -0.901 12.516 1.00 65.94 87 VAL A N 1
ATOM 686 C CA . VAL A 1 87 ? -25.663 -1.743 13.701 1.00 65.94 87 VAL A CA 1
ATOM 687 C C . VAL A 1 87 ? -26.949 -2.545 13.536 1.00 65.94 87 VAL A C 1
ATOM 689 O O . VAL A 1 87 ? -27.997 -1.963 13.273 1.00 65.94 87 VAL A O 1
ATOM 692 N N . ASP A 1 88 ? -26.863 -3.867 13.694 1.00 65.50 88 ASP A N 1
ATOM 693 C CA . ASP A 1 88 ? -28.021 -4.759 13.614 1.00 65.50 88 ASP A CA 1
ATOM 694 C C . ASP A 1 88 ? -29.111 -4.304 14.599 1.00 65.50 88 ASP A C 1
ATOM 696 O O . ASP A 1 88 ? -28.833 -4.063 15.778 1.00 65.50 88 ASP A O 1
ATOM 700 N N . SER A 1 89 ? -30.350 -4.163 14.125 1.00 57.06 89 SER A N 1
ATOM 701 C CA . SER A 1 89 ? -31.468 -3.680 14.940 1.00 57.06 89 SER A CA 1
ATOM 702 C C . SER A 1 89 ? -31.737 -4.594 16.132 1.00 57.06 89 SER A C 1
ATOM 704 O O . SER A 1 89 ? -32.151 -4.111 17.178 1.00 57.06 89 SER A O 1
ATOM 706 N N . THR A 1 90 ? -31.394 -5.882 16.035 1.00 59.38 90 THR A N 1
ATOM 707 C CA . THR A 1 90 ? -31.478 -6.827 17.157 1.00 59.38 90 THR A CA 1
ATOM 708 C C . THR A 1 90 ? -30.529 -6.455 18.311 1.00 59.38 90 THR A C 1
ATOM 710 O O . THR A 1 90 ? -30.878 -6.651 19.469 1.00 59.38 90 THR A O 1
ATOM 713 N N . ILE A 1 91 ? -29.380 -5.820 18.027 1.00 59.94 91 ILE A N 1
ATOM 714 C CA . ILE A 1 91 ? -28.455 -5.278 19.046 1.00 59.94 91 ILE A CA 1
ATOM 715 C C . ILE A 1 91 ? -29.025 -3.995 19.682 1.00 59.94 91 ILE A C 1
ATOM 717 O O . ILE A 1 91 ? -28.759 -3.709 20.846 1.00 59.94 91 ILE A O 1
ATOM 721 N N .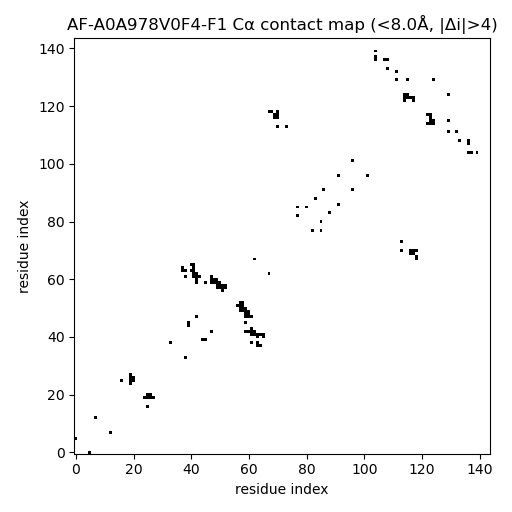 LEU A 1 92 ? -29.809 -3.217 18.926 1.00 54.66 92 LEU A N 1
ATOM 722 C CA . LEU A 1 92 ? -30.461 -1.985 19.398 1.00 54.66 92 LEU A CA 1
ATOM 723 C C . LEU A 1 92 ? -31.747 -2.262 20.203 1.00 54.66 92 LEU A C 1
ATOM 725 O O . LEU A 1 92 ? -32.162 -1.421 21.002 1.00 54.66 92 LEU A O 1
ATOM 729 N N . GLU A 1 93 ? -32.381 -3.414 19.974 1.00 55.53 93 GLU A N 1
ATOM 730 C CA . GLU A 1 93 ? -33.628 -3.843 20.620 1.00 55.53 93 GLU A CA 1
ATOM 731 C C . GLU A 1 93 ? -33.397 -4.616 21.930 1.00 55.53 93 GLU A C 1
ATOM 733 O O . GLU A 1 93 ? -34.216 -4.492 22.842 1.00 55.53 93 GLU A O 1
ATOM 738 N N . GLU A 1 94 ? -32.288 -5.356 22.074 1.00 53.78 94 GLU A N 1
ATOM 739 C CA . GLU A 1 94 ? -31.957 -6.066 23.328 1.00 53.78 94 GLU A CA 1
ATOM 740 C C . GLU A 1 94 ? -31.582 -5.117 24.481 1.00 53.78 94 GLU A C 1
ATOM 742 O O . GLU A 1 94 ? -31.797 -5.431 25.651 1.00 53.78 94 GLU A O 1
ATOM 747 N N . GLU A 1 95 ? -31.095 -3.918 24.171 1.00 52.41 95 GLU A N 1
ATOM 748 C CA . GLU A 1 95 ? -30.794 -2.876 25.146 1.00 52.41 95 GLU A CA 1
ATOM 749 C C . GLU A 1 95 ? -31.076 -1.517 24.496 1.00 52.41 95 GLU A C 1
ATOM 751 O O . GLU A 1 95 ? -30.251 -1.014 23.733 1.00 52.41 95 GLU A O 1
ATOM 756 N N . GLY A 1 96 ? -32.244 -0.928 24.780 1.00 52.12 96 GLY A N 1
ATOM 757 C CA . GLY A 1 96 ? -32.692 0.332 24.181 1.00 52.12 96 GLY A CA 1
ATOM 758 C C . GLY A 1 96 ? -31.580 1.382 24.038 1.00 52.12 96 GLY A C 1
ATOM 759 O O . GLY A 1 96 ? -30.768 1.564 24.939 1.00 52.12 96 GLY A O 1
ATOM 760 N N . VAL A 1 97 ? -31.592 2.070 22.893 1.00 53.03 97 VAL A N 1
ATOM 761 C CA . VAL A 1 97 ? -30.604 3.000 22.285 1.00 53.03 97 VAL A CA 1
ATOM 762 C C . VAL A 1 97 ? -30.086 4.173 23.162 1.00 53.03 97 VAL A C 1
ATOM 764 O O . VAL A 1 97 ? -29.587 5.175 22.661 1.00 53.03 97 VAL A O 1
ATOM 767 N N . THR A 1 98 ? -30.149 4.124 24.488 1.00 57.25 98 THR A N 1
ATOM 768 C CA . THR A 1 98 ? -30.117 5.328 25.330 1.00 57.25 98 THR A CA 1
ATOM 769 C C . THR A 1 98 ? -28.982 5.422 26.345 1.00 57.25 98 THR A C 1
ATOM 771 O O . THR A 1 98 ? -29.030 6.317 27.185 1.00 57.25 98 THR A O 1
ATOM 774 N N . THR A 1 99 ? -27.939 4.583 26.304 1.00 62.59 99 THR A N 1
ATOM 775 C CA . THR A 1 99 ? -26.800 4.761 27.229 1.00 62.59 99 THR A CA 1
ATOM 776 C C . THR A 1 99 ? -25.525 5.223 26.526 1.00 62.59 99 THR A C 1
ATOM 778 O O . THR A 1 99 ? -25.018 4.575 25.612 1.00 62.59 99 THR A O 1
ATOM 781 N N . GLU A 1 100 ? -24.934 6.319 27.022 1.00 70.81 100 GLU A N 1
ATOM 782 C CA . GLU A 1 100 ? -23.594 6.823 26.649 1.00 70.81 100 GLU A CA 1
ATOM 783 C C . GLU A 1 100 ? -22.535 5.701 26.623 1.00 70.81 100 GLU A C 1
ATOM 785 O O . GLU A 1 100 ? -21.561 5.735 25.873 1.00 70.81 100 GLU A O 1
ATOM 790 N N . LYS A 1 101 ? -22.759 4.652 27.419 1.00 68.50 101 LYS A N 1
ATOM 791 C CA . LYS A 1 101 ? -21.926 3.459 27.538 1.00 68.50 101 LYS A CA 1
ATOM 792 C C . LYS A 1 101 ? -21.907 2.587 26.275 1.00 68.50 101 LYS A C 1
ATOM 794 O O . LYS A 1 101 ? -20.839 2.103 25.902 1.00 68.50 101 LYS A O 1
ATOM 799 N N . GLN A 1 102 ? -23.040 2.408 25.597 1.00 71.31 102 GLN A N 1
ATOM 800 C CA . GLN A 1 102 ? -23.102 1.694 24.314 1.00 71.31 102 GLN A CA 1
ATOM 801 C C . GLN A 1 102 ? -22.474 2.523 23.193 1.00 71.31 102 GLN A C 1
ATOM 803 O O . GLN A 1 102 ? -21.694 1.991 22.405 1.00 71.31 102 GLN A O 1
ATOM 808 N N . GLN A 1 103 ? -22.724 3.839 23.178 1.00 72.69 103 GLN A N 1
ATOM 809 C CA . GLN A 1 103 ? -22.059 4.756 22.244 1.00 72.69 103 GLN A CA 1
ATOM 810 C C . GLN A 1 103 ? -20.538 4.711 22.411 1.00 72.69 103 GLN A C 1
ATOM 812 O O . GLN A 1 103 ? -19.804 4.647 21.425 1.00 72.69 103 GLN A O 1
ATOM 817 N N . LYS A 1 104 ? -20.056 4.654 23.658 1.00 80.06 104 LYS A N 1
ATOM 818 C CA . LYS A 1 104 ? -18.634 4.483 23.943 1.00 80.06 104 LYS A CA 1
ATOM 819 C C . LYS A 1 104 ? -18.098 3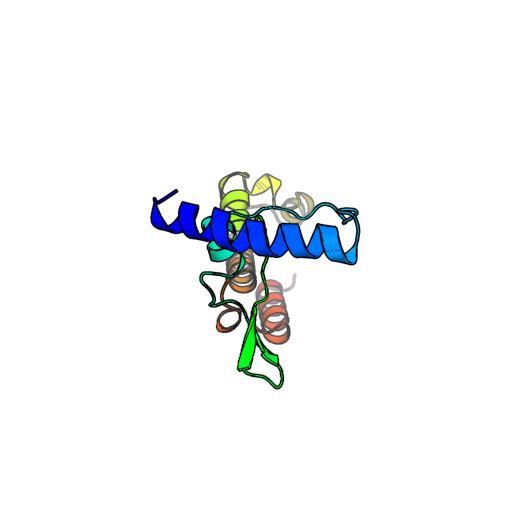.147 23.413 1.00 80.06 104 LYS A C 1
ATOM 821 O O . LYS A 1 104 ? -17.063 3.145 22.755 1.00 80.06 104 LYS A O 1
ATOM 826 N N . LYS A 1 105 ? -18.789 2.026 23.655 1.00 78.94 105 LYS A N 1
ATOM 827 C CA . LYS A 1 105 ? -18.378 0.709 23.130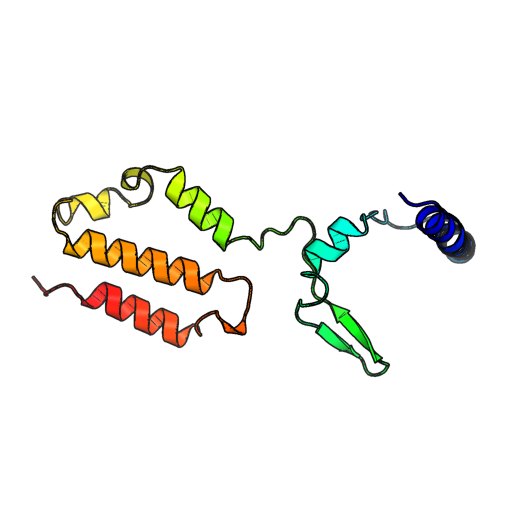 1.00 78.94 105 LYS A CA 1
ATOM 828 C C . LYS A 1 105 ? -18.281 0.709 21.606 1.00 78.94 105 LYS A C 1
ATOM 830 O O . LYS A 1 105 ? -17.317 0.187 21.054 1.00 78.94 105 LYS A O 1
ATOM 835 N N . LEU A 1 106 ? -19.256 1.317 20.937 1.00 77.25 106 LEU A N 1
ATOM 836 C CA . LEU A 1 106 ? -19.279 1.440 19.483 1.00 77.25 106 LEU A CA 1
ATOM 837 C C . LEU A 1 106 ? -18.100 2.276 18.969 1.00 77.25 106 LEU A C 1
ATOM 839 O O . LEU A 1 106 ? -17.424 1.877 18.021 1.00 77.25 106 LEU A O 1
ATOM 843 N N . LEU A 1 107 ? -17.816 3.403 19.626 1.00 82.12 107 LEU A N 1
ATOM 844 C CA . LEU A 1 107 ? -16.665 4.240 19.300 1.00 82.12 107 LEU A CA 1
ATOM 845 C C . LEU A 1 107 ? -15.343 3.483 19.496 1.00 82.12 107 LEU A C 1
ATOM 847 O O . LEU A 1 107 ? -14.448 3.578 18.657 1.00 82.12 107 LEU A O 1
ATOM 851 N N . ASP A 1 108 ? -15.225 2.694 20.566 1.00 87.00 108 ASP A N 1
ATOM 852 C CA . ASP A 1 108 ? -14.049 1.860 20.820 1.00 87.00 108 ASP A CA 1
ATOM 853 C C . ASP A 1 108 ? -13.880 0.780 19.726 1.00 87.00 108 ASP A C 1
ATOM 855 O O . ASP A 1 108 ? -12.769 0.579 19.229 1.00 87.00 108 ASP A O 1
ATOM 859 N N . PHE A 1 109 ? -14.974 0.147 19.276 1.00 86.19 109 PHE A N 1
ATOM 860 C CA . PHE A 1 109 ? -14.974 -0.800 18.149 1.00 86.19 109 PHE A CA 1
ATOM 861 C C . PHE A 1 109 ? -14.508 -0.154 16.842 1.00 86.19 109 PHE A C 1
ATOM 863 O O . PHE A 1 109 ? -13.660 -0.714 16.144 1.00 86.19 109 PHE A O 1
ATOM 870 N N . LEU A 1 110 ? -15.036 1.030 16.518 1.00 84.31 110 LEU A N 1
ATOM 871 C CA . LEU A 1 110 ? -14.655 1.775 15.320 1.00 84.31 110 LEU A CA 1
ATOM 872 C C . LEU A 1 110 ? -13.160 2.113 15.337 1.00 84.31 110 LEU A C 1
ATOM 874 O O . LEU A 1 110 ? -12.449 1.881 14.359 1.00 84.31 110 LEU A O 1
ATOM 878 N N . ASN A 1 111 ? -12.678 2.627 16.469 1.00 88.12 111 ASN A N 1
ATOM 879 C CA . ASN A 1 111 ? -11.278 2.984 16.658 1.00 88.12 111 ASN A CA 1
ATOM 880 C C . ASN A 1 111 ? -10.358 1.765 16.533 1.00 88.12 111 ASN A C 1
ATOM 882 O O . ASN A 1 111 ? -9.279 1.869 15.945 1.00 88.12 111 ASN A O 1
ATOM 886 N N . LEU A 1 112 ? -10.777 0.607 17.052 1.00 90.88 112 LEU A N 1
ATOM 887 C CA . LEU A 1 112 ? -10.047 -0.645 16.879 1.00 90.88 112 LEU A CA 1
ATOM 888 C C . LEU A 1 112 ? -10.016 -1.073 15.405 1.00 90.88 112 LEU A C 1
ATOM 890 O O . LEU A 1 112 ? -8.945 -1.386 14.891 1.00 90.88 112 LEU A O 1
ATOM 894 N N . GLY A 1 113 ? -11.154 -1.018 14.704 1.00 87.81 113 GLY A N 1
ATOM 895 C CA . GLY A 1 113 ? -11.241 -1.303 13.269 1.00 87.81 113 GLY A CA 1
ATOM 896 C C . GLY A 1 113 ? -10.303 -0.423 12.440 1.00 87.81 113 GLY A C 1
ATOM 897 O O . GLY A 1 113 ? -9.516 -0.944 11.653 1.00 87.81 113 GLY A O 1
ATOM 898 N N . LEU A 1 114 ? -10.306 0.891 12.692 1.00 85.50 114 LEU A N 1
ATOM 899 C CA . LEU A 1 114 ? -9.427 1.852 12.020 1.00 85.50 114 LEU A CA 1
ATOM 900 C C . LEU A 1 114 ? -7.941 1.540 12.236 1.00 85.50 114 LEU A C 1
ATOM 902 O O . LEU A 1 114 ? -7.173 1.587 11.275 1.00 85.50 114 LEU A O 1
ATOM 906 N N . LYS A 1 115 ? -7.537 1.174 13.462 1.00 87.12 115 LYS A N 1
ATOM 907 C CA . LYS A 1 115 ? -6.161 0.740 13.773 1.00 87.12 115 LYS A CA 1
ATOM 908 C C . LYS A 1 115 ? -5.779 -0.536 13.018 1.00 87.12 115 LYS A C 1
ATOM 910 O O . LYS A 1 115 ? -4.691 -0.625 12.458 1.00 87.12 115 LYS A O 1
ATOM 915 N N . CYS A 1 116 ? -6.681 -1.513 12.956 1.00 86.25 116 CYS A N 1
ATOM 916 C CA . CYS A 1 116 ? -6.455 -2.770 12.238 1.00 86.25 116 CYS A CA 1
ATOM 917 C C . CYS A 1 116 ? -6.285 -2.575 10.721 1.00 86.25 116 CYS A C 1
ATOM 919 O O . CYS A 1 116 ? -5.625 -3.387 10.070 1.00 86.25 116 CYS A O 1
ATOM 921 N N . THR A 1 117 ? -6.861 -1.508 10.160 1.00 80.44 117 THR A N 1
ATOM 922 C CA . THR A 1 117 ? -6.831 -1.214 8.719 1.00 80.44 117 THR A CA 1
ATOM 923 C C . THR A 1 117 ? -5.762 -0.210 8.286 1.00 80.44 117 THR A C 1
ATOM 925 O O . THR A 1 117 ? -5.739 0.132 7.109 1.00 80.44 117 THR A O 1
ATOM 928 N N . GLN A 1 118 ? -4.889 0.269 9.181 1.00 75.44 118 GLN A N 1
ATOM 929 C CA . GLN A 1 118 ? -3.845 1.248 8.829 1.00 75.44 118 GLN A CA 1
ATOM 930 C C . GLN A 1 118 ? -2.901 0.724 7.741 1.00 75.44 118 GLN A C 1
ATOM 932 O O . GLN A 1 118 ? -2.558 -0.453 7.738 1.00 75.44 118 GLN A O 1
ATOM 937 N N . ASP A 1 119 ? -2.418 1.574 6.838 1.00 68.75 119 ASP A N 1
ATOM 938 C CA . ASP A 1 119 ? -1.572 1.126 5.719 1.00 68.75 119 ASP A CA 1
ATOM 939 C C . ASP A 1 119 ? -0.226 0.530 6.163 1.00 68.75 119 ASP A C 1
ATOM 941 O O . ASP A 1 119 ? 0.191 -0.508 5.644 1.00 68.75 119 ASP A O 1
ATOM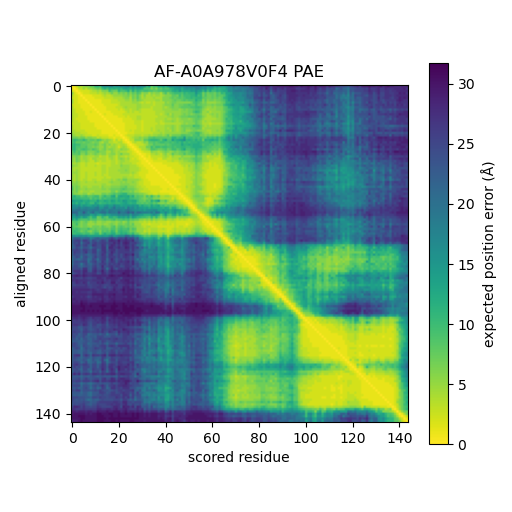 945 N N . GLY A 1 120 ? 0.419 1.134 7.166 1.00 68.50 120 GLY A N 1
ATOM 946 C CA . GLY A 1 120 ? 1.688 0.660 7.728 1.00 68.50 120 GLY A CA 1
ATOM 947 C C . GLY A 1 120 ? 1.511 -0.575 8.611 1.00 68.50 120 GLY A C 1
ATOM 948 O O . GLY A 1 120 ? 0.757 -0.542 9.586 1.00 68.50 120 GLY A O 1
ATOM 949 N N . CYS A 1 121 ? 2.212 -1.672 8.301 1.00 65.75 121 CYS A N 1
ATOM 950 C CA . CYS A 1 121 ? 2.113 -2.920 9.066 1.00 65.75 121 CYS A CA 1
ATOM 951 C C . CYS A 1 121 ? 2.662 -2.794 10.493 1.00 65.75 121 CYS A C 1
ATOM 953 O O . CYS A 1 121 ? 2.225 -3.522 11.375 1.00 65.75 121 CYS A O 1
ATOM 955 N N . GLU A 1 122 ? 3.581 -1.859 10.717 1.00 71.44 122 GLU A N 1
ATOM 956 C CA . GLU A 1 122 ? 4.164 -1.517 12.013 1.00 71.44 122 GLU A CA 1
ATOM 957 C C . GLU A 1 122 ? 3.171 -0.848 12.971 1.00 71.44 122 GLU A C 1
ATOM 959 O O . GLU A 1 122 ? 3.336 -0.941 14.184 1.00 71.44 122 GLU A O 1
ATOM 964 N N . ASN A 1 123 ? 2.127 -0.209 12.436 1.00 75.38 123 ASN A N 1
ATOM 965 C CA . ASN A 1 123 ? 1.100 0.459 13.236 1.00 75.38 123 ASN A CA 1
ATOM 966 C C . ASN A 1 123 ? -0.102 -0.455 13.524 1.00 75.38 123 ASN A C 1
ATOM 968 O O . ASN A 1 123 ? -0.897 -0.176 14.423 1.00 75.38 123 ASN A O 1
ATOM 972 N N . ARG A 1 124 ? -0.227 -1.570 12.790 1.00 83.25 124 ARG A N 1
ATOM 973 C CA . ARG A 1 124 ? -1.308 -2.536 13.003 1.00 83.25 124 ARG A CA 1
ATOM 974 C C . ARG A 1 124 ? -1.056 -3.332 14.287 1.00 83.25 124 ARG A C 1
ATOM 976 O O . ARG A 1 124 ? 0.031 -3.886 14.455 1.00 83.25 124 ARG A O 1
ATOM 983 N N . PRO A 1 125 ? -2.057 -3.465 15.169 1.00 88.06 125 PRO A N 1
ATOM 984 C CA . PRO A 1 125 ? -1.943 -4.331 16.335 1.00 88.06 125 PRO A CA 1
ATOM 985 C C . PRO A 1 125 ? -1.781 -5.799 15.920 1.00 88.06 125 PRO A C 1
ATOM 987 O O . PRO A 1 125 ? -2.311 -6.241 14.896 1.00 88.06 125 PRO A O 1
ATOM 990 N N . MET A 1 126 ? -1.091 -6.588 16.746 1.00 88.88 126 MET A N 1
ATOM 991 C CA . MET A 1 126 ? -1.074 -8.038 16.565 1.00 88.88 126 MET A CA 1
ATOM 992 C C . MET A 1 126 ? -2.461 -8.619 16.855 1.00 88.88 126 MET A C 1
ATOM 994 O O . MET A 1 126 ? -3.200 -8.106 17.692 1.00 88.88 126 MET A O 1
ATOM 998 N N . MET A 1 127 ? -2.805 -9.750 16.232 1.00 92.88 127 MET A N 1
ATOM 999 C CA . MET A 1 127 ? -4.119 -10.389 16.419 1.00 92.88 127 MET A CA 1
ATOM 1000 C C . MET A 1 127 ? -4.418 -10.735 17.889 1.00 92.88 127 MET A C 1
ATOM 1002 O O . MET A 1 127 ? -5.565 -10.675 18.326 1.00 92.88 127 MET A O 1
ATOM 1006 N N . ILE A 1 128 ? -3.382 -11.044 18.677 1.00 93.00 128 ILE A N 1
ATOM 1007 C CA . ILE A 1 128 ? -3.512 -11.252 20.124 1.00 93.00 128 ILE A CA 1
ATOM 1008 C C . ILE A 1 128 ? -3.957 -9.979 20.857 1.00 93.00 128 ILE A C 1
ATOM 1010 O O . ILE A 1 128 ? -4.753 -10.057 21.791 1.00 93.00 128 ILE A O 1
ATOM 1014 N N . ASP A 1 129 ? -3.482 -8.812 20.429 1.00 90.88 129 ASP A N 1
ATOM 1015 C CA . ASP A 1 129 ? -3.850 -7.527 21.017 1.00 90.88 129 ASP A CA 1
ATOM 1016 C C . ASP A 1 129 ? -5.244 -7.103 20.559 1.00 90.88 129 ASP A C 1
ATOM 1018 O O . ASP A 1 129 ? -6.028 -6.628 21.376 1.00 90.88 129 ASP A O 1
ATOM 1022 N N . VAL A 1 130 ? -5.605 -7.388 19.303 1.00 93.75 130 VAL A N 1
ATOM 1023 C CA . VAL A 1 130 ? -6.977 -7.215 18.799 1.00 93.75 130 VAL A CA 1
ATOM 1024 C C . VAL A 1 130 ? -7.961 -8.040 19.625 1.00 93.75 130 VAL A C 1
ATOM 1026 O O . VAL A 1 130 ? -8.956 -7.504 20.101 1.00 93.75 130 VAL A O 1
ATOM 1029 N N . ALA A 1 131 ? -7.675 -9.322 19.860 1.00 92.94 131 ALA A N 1
ATOM 1030 C CA . ALA A 1 131 ? -8.539 -10.184 20.664 1.00 92.94 131 ALA A CA 1
ATOM 1031 C C . ALA A 1 131 ? -8.692 -9.669 22.106 1.00 92.94 131 ALA A C 1
ATOM 1033 O O . ALA A 1 131 ? -9.800 -9.646 22.640 1.00 92.94 131 ALA A O 1
ATOM 1034 N N . LYS A 1 132 ? -7.602 -9.201 22.730 1.00 91.31 132 LYS A N 1
ATOM 1035 C CA . LYS A 1 132 ? -7.647 -8.591 24.070 1.00 91.31 132 LYS A CA 1
ATOM 1036 C C . LYS A 1 132 ? -8.494 -7.319 24.095 1.00 91.31 132 LYS A C 1
ATOM 1038 O O . LYS A 1 132 ? -9.280 -7.139 25.021 1.00 91.31 132 LYS A O 1
ATOM 1043 N N . GLU A 1 133 ? -8.339 -6.447 23.103 1.00 93.12 133 GLU A N 1
ATOM 1044 C CA . GLU A 1 133 ? -9.129 -5.219 22.975 1.00 93.12 133 GLU A CA 1
ATOM 1045 C C . GLU A 1 133 ? -10.615 -5.535 22.764 1.00 93.12 133 GLU A C 1
ATOM 1047 O O . GLU A 1 133 ? -11.456 -4.971 23.457 1.00 93.12 133 GLU A O 1
ATOM 1052 N N . LEU A 1 134 ? -10.951 -6.509 21.912 1.00 91.62 134 LEU A N 1
ATOM 1053 C CA . LEU A 1 134 ? -12.332 -6.964 21.713 1.00 91.62 134 LEU A CA 1
ATOM 1054 C C . LEU A 1 134 ? -12.971 -7.462 23.015 1.00 91.62 134 LEU A C 1
ATOM 1056 O O . LEU A 1 134 ? -14.101 -7.086 23.331 1.00 91.62 134 LEU A O 1
ATOM 1060 N N . VAL A 1 135 ? -12.240 -8.255 23.807 1.00 90.62 135 VAL A N 1
ATOM 1061 C CA . VAL A 1 135 ? -12.715 -8.716 25.120 1.00 90.62 135 VAL A CA 1
ATOM 1062 C C . VAL A 1 135 ? -12.934 -7.539 26.065 1.00 90.62 135 VAL A C 1
ATOM 1064 O O . VAL A 1 135 ? -13.967 -7.504 26.721 1.00 90.62 135 VAL A O 1
ATOM 1067 N N . ARG A 1 136 ? -12.026 -6.553 26.110 1.00 88.81 136 ARG A N 1
ATOM 1068 C CA . ARG A 1 136 ? -12.189 -5.345 26.946 1.00 88.81 136 ARG A CA 1
ATOM 1069 C C . ARG A 1 136 ? -13.425 -4.536 26.563 1.00 88.81 136 ARG A C 1
ATOM 1071 O O . ARG A 1 136 ? -14.165 -4.088 27.442 1.00 88.81 136 ARG A O 1
ATOM 1078 N N . ILE A 1 137 ? -13.655 -4.351 25.263 1.00 86.75 137 ILE A N 1
ATOM 1079 C CA . ILE A 1 137 ? -14.823 -3.624 24.754 1.00 86.75 137 ILE A CA 1
ATOM 1080 C C . ILE A 1 137 ? -16.104 -4.377 25.133 1.00 86.75 137 ILE A C 1
ATOM 1082 O O . ILE A 1 137 ? -17.075 -3.773 25.596 1.00 86.75 137 ILE A O 1
ATOM 1086 N N . HIS A 1 138 ? -16.091 -5.707 25.025 1.00 80.81 138 HIS A N 1
ATOM 1087 C CA . HIS A 1 138 ? -17.215 -6.548 25.416 1.00 80.81 138 HIS A CA 1
ATOM 1088 C C . HIS A 1 138 ? -17.463 -6.524 26.935 1.00 80.81 138 HIS A C 1
ATOM 1090 O O . HIS A 1 138 ? -18.575 -6.214 27.352 1.00 80.81 138 HIS A O 1
ATOM 1096 N N . SER A 1 139 ? -16.434 -6.747 27.760 1.00 73.81 139 SER A N 1
ATOM 1097 C CA . SER A 1 139 ? -16.519 -6.910 29.221 1.00 73.81 139 SER A CA 1
ATOM 1098 C C . SER A 1 139 ? -16.739 -5.615 30.008 1.00 73.81 139 SER A C 1
ATOM 1100 O O . SER A 1 139 ? -16.856 -5.650 31.227 1.00 73.81 139 SER A O 1
ATOM 1102 N N . SER A 1 140 ? -16.778 -4.457 29.347 1.00 66.00 140 SER A N 1
ATOM 1103 C CA . SER A 1 140 ? -17.074 -3.171 29.996 1.00 66.00 140 SER A CA 1
ATOM 1104 C C . SER A 1 140 ? -18.564 -3.002 30.374 1.00 66.00 140 SER A C 1
ATOM 1106 O O . SER A 1 140 ? -18.962 -1.948 30.872 1.00 66.00 140 SER A O 1
ATOM 1108 N N . THR A 1 141 ? -19.411 -4.013 30.150 1.00 57.81 141 THR A N 1
ATOM 1109 C CA . THR A 1 141 ? -20.787 -4.133 30.680 1.00 57.81 141 THR A CA 1
ATOM 1110 C C . THR A 1 141 ? -20.776 -4.608 32.139 1.00 57.81 141 THR A C 1
ATOM 1112 O O . THR A 1 141 ? -19.959 -5.458 32.484 1.00 57.81 141 THR A O 1
ATOM 1115 N N . PRO A 1 142 ? -21.668 -4.118 33.020 1.00 48.72 142 PRO A N 1
ATOM 1116 C CA . PRO A 1 142 ? -22.008 -4.876 34.219 1.00 48.72 142 PRO A CA 1
ATOM 1117 C C . PRO A 1 142 ? -22.812 -6.110 33.779 1.00 48.72 142 PRO A C 1
ATOM 1119 O O . PRO A 1 142 ? -23.589 -6.024 32.829 1.00 48.72 142 PRO A O 1
ATOM 1122 N N . ALA A 1 143 ? -22.613 -7.248 34.442 1.00 42.34 143 ALA A N 1
ATOM 1123 C CA . ALA A 1 143 ? -23.532 -8.377 34.308 1.00 42.34 143 ALA A CA 1
ATOM 1124 C C . ALA A 1 143 ? -24.953 -7.949 34.744 1.00 42.34 143 ALA A C 1
ATOM 1126 O O . ALA A 1 143 ? -25.050 -7.040 35.578 1.00 42.34 143 ALA A O 1
ATOM 1127 N N . PRO A 1 144 ? -26.016 -8.555 34.180 1.00 51.38 144 PRO A N 1
ATOM 1128 C CA . PRO A 1 144 ? -27.385 -8.331 34.643 1.00 51.38 144 PRO A CA 1
ATOM 1129 C C . PRO A 1 144 ? -27.561 -8.655 36.132 1.00 51.38 144 PRO A C 1
ATOM 1131 O O . PRO A 1 144 ? -26.842 -9.549 36.642 1.00 51.38 144 PRO A O 1
#

Solvent-accessible surface area (backbone atoms only — not comparable to full-atom values): 8754 Å² total; per-residue (Å²): 132,52,78,68,55,51,52,49,50,52,57,54,49,47,56,54,52,53,49,39,38,74,76,44,75,61,69,68,78,90,78,85,87,77,54,73,66,54,54,35,61,22,18,54,73,75,68,36,72,61,49,72,53,103,76,82,51,75,45,67,52,66,39,81,82,60,76,65,54,45,36,61,51,50,52,49,51,58,72,74,43,65,62,80,78,74,46,61,61,70,67,44,65,78,52,67,89,76,48,74,66,58,57,48,40,52,52,52,50,52,54,50,52,47,40,63,32,43,85,53,72,90,68,29,68,54,70,72,54,50,52,51,50,52,49,52,56,60,62,73,56,80,81,134

Secondary structure (DSSP, 8-state):
--HHHHHHHHHHHHHHHHHHHHHHTT---------HHHHHHHTTTTTS-EEE-TTSPEEEP--TT-TT-HHHHHHHHHHHS-HHHHS-HHHHHHS-S--HHHHHHHHHHHHHHHHHT-SSTTTSPPHHHHHHHHHHHHHTSPP-

pLDDT: mean 77.9, std 12.87, range [42.34, 95.38]

Foldseek 3Di:
DDPVVVVCCVVVVVVVQVVCCVPPVVDDDDDDDDDPVQQCVQQVNVPADWDDDPPRDTDGHGDRVDPLVQLVVLVVVPVVDDVCVVDDVVVCVVPPPDDPLVVVLVVLVSVLSNQCSDPDPVSRDDVVVSVVSNVVSVPVDDDD

Sequence (144 aa):
MGKKEEQHMVKNGGMVLEELISTGNGRCNPIPNFSAKQLLEATNNFHSPSFTTRGEEKWFKAFVNNPCDMQGRLVDFVAKKPWNEIVDSTILEEEGVTTEKQQKKLLDFLNLGLKCTQDGCENRPMMIDVAKELVRIHSSTPAP

Mean predicted aligned error: 15.21 Å

Nearest PDB structures (foldseek):
  6j5w-assembly1_B  TM=4.022E-01  e=3.759E-03  Arabidopsis thaliana
  2p33-assembly1_A  TM=4.612E-01  e=4.319E+00  Homo sapiens
  3fi2-assembly1_A  TM=4.564E-01  e=5.851E+00  Homo sapiens

Radius of gyration: 24.7 Å; Cα contacts (8 Å, |Δi|>4): 82; chains: 1; bounding box: 55×30×68 Å

Organism: NCBI:txid714518